Protein AF-A0A833D232-F1 (afdb_monomer_lite)

Radius of gyration: 21.78 Å; chains: 1; bounding box: 44×32×50 Å

Structure (mmCIF, N/CA/C/O backbone):
data_AF-A0A833D232-F1
#
_entry.id   AF-A0A833D232-F1
#
loop_
_atom_site.group_PDB
_atom_site.id
_atom_site.type_symbol
_atom_site.label_atom_id
_atom_site.label_alt_id
_atom_site.label_comp_id
_atom_site.label_asym_id
_atom_site.label_entity_id
_atom_site.label_seq_id
_atom_site.pdbx_PDB_ins_code
_atom_site.Cartn_x
_atom_site.Cartn_y
_atom_site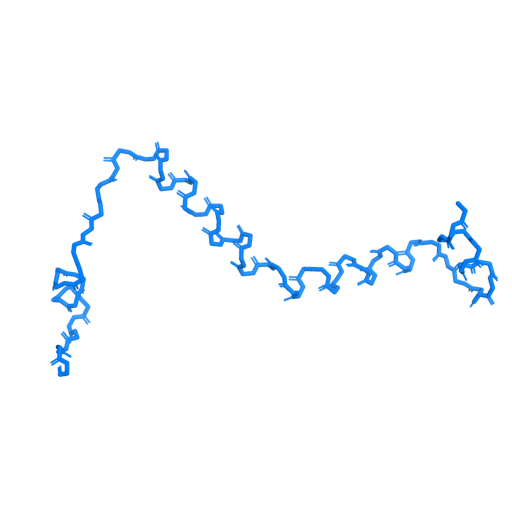.Cartn_z
_atom_site.occupancy
_atom_site.B_iso_or_equiv
_atom_site.auth_seq_id
_atom_site.auth_comp_id
_atom_site.auth_asym_id
_atom_site.auth_atom_id
_atom_site.pdbx_PDB_model_num
ATOM 1 N N . GLN A 1 1 ? -21.103 7.205 14.280 1.00 83.94 1 GLN A N 1
ATOM 2 C CA . GLN A 1 1 ? -22.046 6.184 14.793 1.00 83.94 1 GLN A CA 1
ATOM 3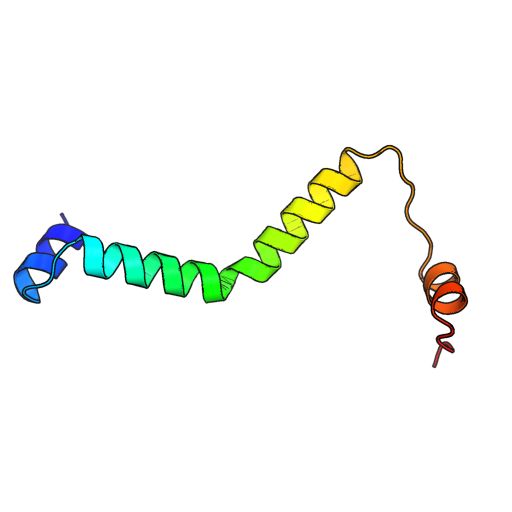 C C . GLN A 1 1 ? -21.525 4.742 14.797 1.00 83.94 1 GLN A C 1
ATOM 5 O O . GLN A 1 1 ? -21.398 4.198 15.878 1.00 83.94 1 GLN A O 1
ATOM 10 N N . ARG A 1 2 ? -21.208 4.081 13.666 1.00 95.38 2 ARG A N 1
ATOM 11 C CA . ARG A 1 2 ? -20.865 2.630 13.673 1.00 95.38 2 ARG A CA 1
ATOM 12 C C . ARG A 1 2 ? -19.630 2.270 14.511 1.00 95.38 2 ARG A C 1
ATOM 14 O O . ARG A 1 2 ? -19.717 1.392 15.361 1.00 95.38 2 ARG A O 1
ATOM 21 N N . LEU A 1 3 ? -18.516 2.971 14.290 1.00 95.69 3 LEU A N 1
ATOM 22 C CA . LEU A 1 3 ? -17.270 2.768 15.039 1.00 95.69 3 LEU A CA 1
ATOM 23 C C . LEU A 1 3 ? -17.433 3.101 16.531 1.00 95.69 3 LEU A C 1
ATOM 25 O O . LEU A 1 3 ? -16.937 2.375 17.382 1.00 95.69 3 LEU A O 1
ATOM 29 N N . GLU A 1 4 ? -18.176 4.169 16.832 1.00 96.75 4 GLU A N 1
ATOM 30 C CA . GLU A 1 4 ? -18.557 4.574 18.193 1.00 96.75 4 GLU A CA 1
ATOM 31 C C . GLU A 1 4 ? -19.313 3.453 18.918 1.00 96.75 4 GLU A C 1
ATOM 33 O O . GLU A 1 4 ? -18.930 3.036 20.006 1.00 96.75 4 GLU A O 1
ATOM 38 N N . ASN A 1 5 ? -20.354 2.921 18.272 1.00 97.56 5 ASN A N 1
ATOM 39 C CA . ASN A 1 5 ? -21.201 1.874 18.826 1.00 97.56 5 ASN A CA 1
ATOM 40 C C . ASN A 1 5 ? -20.421 0.569 19.014 1.00 97.56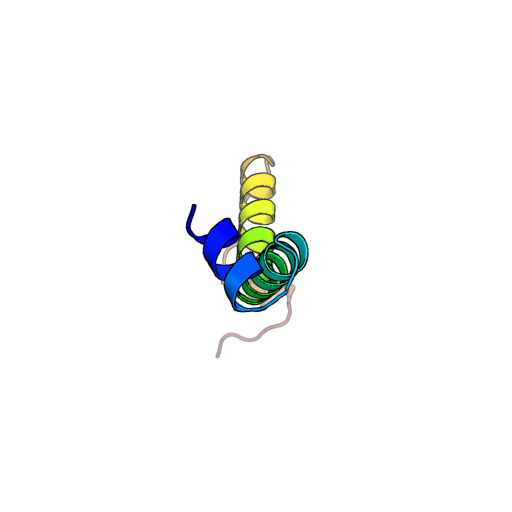 5 ASN A C 1
ATOM 42 O O . ASN A 1 5 ? -20.629 -0.126 20.003 1.00 97.56 5 ASN A O 1
ATOM 46 N N . LEU A 1 6 ? -19.532 0.228 18.073 1.00 96.69 6 LEU A N 1
ATOM 47 C CA . LEU A 1 6 ? -18.666 -0.943 18.187 1.00 96.69 6 LEU A CA 1
ATOM 48 C C . LEU A 1 6 ? -17.725 -0.801 19.386 1.00 96.69 6 LEU A C 1
ATOM 50 O O . LEU A 1 6 ? -17.701 -1.682 20.234 1.00 96.69 6 LEU A O 1
ATOM 54 N N . ALA A 1 7 ? -17.030 0.333 19.488 1.00 97.81 7 ALA A N 1
ATOM 55 C CA . ALA A 1 7 ? -16.151 0.666 20.605 1.00 97.81 7 ALA A CA 1
ATOM 56 C C . ALA A 1 7 ? -16.860 0.561 21.966 1.00 97.81 7 ALA A C 1
ATOM 58 O O . ALA A 1 7 ? -16.360 -0.097 22.878 1.00 97.81 7 ALA A O 1
ATOM 59 N N . GLN A 1 8 ? -18.060 1.136 22.084 1.00 97.56 8 GLN A N 1
ATOM 60 C CA . GLN A 1 8 ? -18.863 1.048 23.306 1.00 97.56 8 GLN A CA 1
ATOM 61 C C . GLN A 1 8 ? -19.261 -0.397 23.633 1.00 97.56 8 GLN A C 1
ATOM 63 O O . GLN A 1 8 ? -19.048 -0.847 24.758 1.00 97.56 8 GLN A O 1
ATOM 68 N N . LYS A 1 9 ? -19.783 -1.151 22.655 1.00 98.00 9 LYS A N 1
ATOM 69 C CA . LYS A 1 9 ? -20.242 -2.539 22.850 1.00 98.00 9 LYS A CA 1
ATOM 70 C C . LYS A 1 9 ? -19.125 -3.511 23.221 1.00 98.00 9 LYS A C 1
ATOM 72 O O . LYS A 1 9 ? -19.388 -4.483 23.916 1.00 98.00 9 LYS A O 1
ATOM 77 N N . THR A 1 10 ? -17.904 -3.276 22.753 1.00 97.38 10 THR A N 1
ATOM 78 C CA . THR A 1 10 ? -16.759 -4.168 22.993 1.00 97.38 10 THR A CA 1
ATOM 79 C C . THR A 1 10 ? -15.830 -3.673 24.097 1.00 97.38 10 THR A C 1
ATOM 81 O O . THR A 1 10 ? -14.833 -4.330 24.395 1.00 97.38 10 THR A O 1
ATOM 84 N N . HIS A 1 11 ? -16.138 -2.510 24.680 1.00 97.12 11 HIS A N 1
ATOM 85 C CA . HIS A 1 11 ? -15.331 -1.840 25.702 1.00 97.12 11 HIS A CA 1
ATOM 86 C C . HIS A 1 11 ? -13.887 -1.600 25.229 1.00 97.12 11 HIS A C 1
ATOM 88 O O . HIS A 1 11 ? -12.915 -1.774 25.965 1.00 97.12 11 HIS A O 1
ATOM 94 N N . ARG A 1 12 ? -13.740 -1.198 23.962 1.00 97.62 12 ARG A N 1
ATOM 95 C CA . ARG A 1 12 ? -12.461 -0.815 23.349 1.00 97.62 12 ARG A CA 1
ATOM 96 C C . ARG A 1 12 ? -12.511 0.632 22.886 1.00 97.62 12 ARG A C 1
ATOM 98 O O . ARG A 1 12 ? -13.574 1.175 22.611 1.00 97.62 12 ARG A O 1
ATOM 105 N N . SER A 1 13 ? -11.351 1.269 22.764 1.00 97.94 13 SER A N 1
ATOM 106 C CA . SER A 1 13 ? -11.276 2.611 22.189 1.00 97.94 13 SER A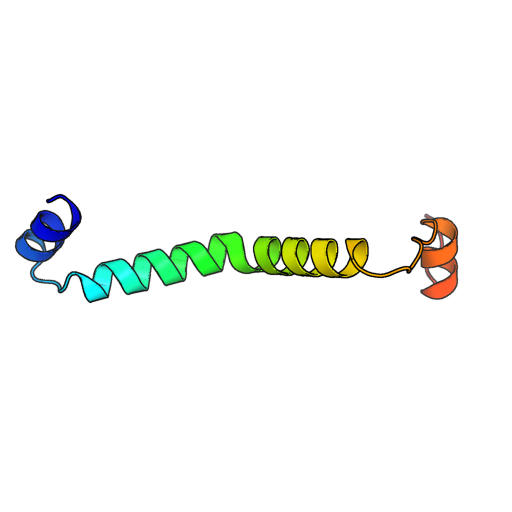 CA 1
ATOM 107 C C . SER A 1 13 ? -11.516 2.575 20.676 1.00 97.94 13 SER A C 1
ATOM 109 O O . SER A 1 13 ? -11.215 1.595 19.997 1.00 97.94 13 SER A O 1
ATOM 111 N N . LYS A 1 14 ? -11.981 3.687 20.100 1.00 97.38 14 LYS A N 1
ATOM 112 C CA . LYS A 1 14 ? -12.030 3.843 18.634 1.00 97.38 14 LYS A CA 1
ATOM 113 C C . LYS A 1 14 ? -10.637 3.704 18.009 1.00 97.38 14 LYS A C 1
ATOM 115 O O . LYS A 1 14 ? -10.504 3.129 16.936 1.00 97.38 14 LYS A O 1
ATOM 120 N N . SER A 1 15 ? -9.604 4.194 18.703 1.00 97.25 15 SER A N 1
ATOM 121 C CA . SER A 1 15 ? -8.211 4.115 18.254 1.00 97.25 15 SER A CA 1
ATOM 122 C C . SER A 1 15 ? -7.709 2.680 18.104 1.00 97.25 15 SER A C 1
ATOM 124 O O . SER A 1 15 ? -6.913 2.434 17.207 1.00 97.25 15 SER A O 1
ATOM 126 N N . TYR A 1 16 ? -8.200 1.733 18.913 1.00 97.25 16 TYR A N 1
ATOM 127 C CA . TYR A 1 16 ? -7.888 0.311 18.758 1.00 97.25 16 TYR A CA 1
ATOM 128 C C . TYR A 1 16 ? -8.330 -0.203 17.382 1.00 97.25 16 TYR A C 1
ATOM 130 O O . TYR A 1 16 ? -7.532 -0.767 16.642 1.00 97.25 16 TYR A O 1
ATOM 138 N N . TYR A 1 17 ? -9.582 0.055 17.009 1.00 97.12 17 TYR A N 1
ATOM 139 C CA . TYR A 1 17 ? -10.129 -0.373 15.721 1.00 97.12 17 TYR A CA 1
ATOM 140 C C . TYR A 1 17 ? -9.515 0.360 14.536 1.00 97.12 17 TYR A C 1
ATOM 142 O O . TYR A 1 17 ? -9.290 -0.256 13.503 1.00 97.12 17 TYR A O 1
ATOM 150 N N . LEU A 1 18 ? -9.226 1.656 14.682 1.00 97.19 18 LEU A N 1
ATOM 151 C CA . LEU A 1 18 ? -8.540 2.413 13.637 1.00 97.19 18 LEU A CA 1
ATOM 152 C C . LEU A 1 18 ? -7.135 1.867 13.385 1.00 97.19 18 LEU A C 1
ATOM 154 O O . LEU A 1 18 ? -6.770 1.705 12.229 1.00 97.19 18 LEU A O 1
ATOM 158 N N . ARG A 1 19 ? -6.373 1.541 14.440 1.00 97.69 19 ARG A N 1
ATOM 159 C CA . ARG A 1 19 ? -5.055 0.909 14.286 1.00 97.69 19 ARG A CA 1
ATOM 160 C C . ARG A 1 19 ? -5.157 -0.417 13.551 1.00 97.69 19 ARG A C 1
ATOM 162 O O . ARG A 1 19 ? -4.482 -0.576 12.548 1.00 97.69 19 ARG A O 1
ATOM 169 N N . ARG A 1 20 ? -6.051 -1.307 13.988 1.00 97.25 20 ARG A N 1
ATOM 170 C CA . ARG A 1 20 ? -6.206 -2.617 13.339 1.00 97.25 20 ARG A CA 1
ATOM 171 C C . ARG A 1 20 ? -6.650 -2.503 11.887 1.00 97.25 20 ARG A C 1
ATOM 173 O O . ARG A 1 20 ? -6.079 -3.162 11.037 1.00 97.25 20 ARG A O 1
ATOM 180 N N . ALA A 1 21 ? -7.607 -1.627 11.588 1.00 97.06 21 ALA A N 1
ATOM 181 C CA . ALA A 1 21 ? -8.046 -1.408 10.213 1.00 97.06 21 ALA A CA 1
ATOM 182 C C . ALA A 1 21 ? -6.931 -0.829 9.329 1.00 97.06 21 ALA A C 1
ATOM 184 O O . ALA A 1 21 ? -6.864 -1.152 8.150 1.00 97.06 21 ALA A O 1
ATOM 185 N N . LEU A 1 22 ? -6.066 0.031 9.882 1.00 97.38 22 LEU A N 1
ATOM 186 C CA . LEU A 1 22 ? -4.894 0.539 9.169 1.00 97.38 22 LEU A CA 1
ATOM 187 C C . LEU A 1 22 ? -3.841 -0.550 8.961 1.00 97.38 22 LEU A C 1
ATOM 189 O O . LEU A 1 22 ? -3.295 -0.633 7.871 1.00 97.38 22 LEU A O 1
ATOM 193 N N . GLU A 1 23 ? -3.571 -1.374 9.972 1.00 97.75 23 GLU A N 1
ATOM 194 C CA . GLU A 1 23 ? -2.645 -2.509 9.880 1.00 97.75 23 GLU A CA 1
ATOM 195 C C . GLU A 1 23 ? -3.108 -3.504 8.808 1.00 97.75 23 GLU A C 1
ATOM 197 O O . GLU A 1 23 ? -2.349 -3.782 7.887 1.00 97.75 23 GLU A O 1
ATOM 202 N N . GLU A 1 24 ? -4.371 -3.938 8.858 1.00 97.31 24 GLU A N 1
ATOM 203 C CA . GLU A 1 24 ? -4.974 -4.831 7.856 1.00 97.31 24 GLU A CA 1
ATOM 204 C C . GLU A 1 24 ? -4.959 -4.199 6.455 1.00 97.31 24 GLU A C 1
ATOM 206 O O . GLU A 1 24 ? -4.609 -4.846 5.472 1.00 97.31 24 GLU A O 1
ATOM 211 N N . PHE A 1 25 ? -5.284 -2.906 6.346 1.00 97.25 25 PHE A N 1
ATOM 212 C CA . PHE A 1 25 ? -5.223 -2.201 5.067 1.00 97.25 25 PHE A CA 1
ATOM 213 C C . PHE A 1 25 ? -3.804 -2.158 4.495 1.00 97.25 25 PHE A C 1
ATOM 215 O O . PHE A 1 25 ? -3.637 -2.331 3.289 1.00 97.25 25 PHE A O 1
ATOM 222 N N . LEU A 1 26 ? -2.798 -1.886 5.330 1.00 97.00 26 LEU A N 1
ATOM 223 C CA . LEU A 1 26 ? -1.407 -1.826 4.894 1.00 97.00 26 LEU A CA 1
ATOM 224 C C . LEU A 1 26 ? -0.904 -3.212 4.494 1.00 97.00 26 LEU A C 1
ATOM 226 O O . LEU A 1 26 ? -0.349 -3.334 3.410 1.00 97.00 26 LEU A O 1
ATOM 230 N N . GLU A 1 27 ? -1.174 -4.250 5.283 1.00 96.25 27 GLU A N 1
ATOM 231 C CA . GLU A 1 27 ? -0.827 -5.635 4.933 1.00 96.25 27 GLU A CA 1
ATOM 232 C C . GLU A 1 27 ? -1.385 -6.028 3.552 1.00 96.25 27 GLU A C 1
ATOM 234 O O . GLU A 1 27 ? -0.675 -6.586 2.718 1.00 96.25 27 GLU A O 1
ATOM 239 N N . ASP A 1 28 ? -2.624 -5.628 3.256 1.00 96.69 28 ASP A N 1
ATOM 240 C CA . ASP A 1 28 ? -3.301 -5.931 1.993 1.00 96.69 28 ASP A CA 1
ATOM 241 C C . ASP A 1 28 ? -2.894 -5.042 0.800 1.00 96.69 28 ASP A C 1
ATOM 243 O O . ASP A 1 28 ? -3.264 -5.338 -0.348 1.00 96.69 28 ASP A O 1
ATOM 247 N N . ARG A 1 29 ? -2.272 -3.877 1.033 1.00 97.19 29 ARG A N 1
ATOM 248 C CA . ARG A 1 29 ? -2.123 -2.825 0.000 1.00 97.19 29 ARG A CA 1
ATOM 249 C C . ARG A 1 29 ? -0.739 -2.210 -0.112 1.00 97.19 29 ARG A C 1
ATOM 251 O O . ARG A 1 29 ? -0.506 -1.512 -1.099 1.00 97.19 29 ARG A O 1
ATOM 258 N N . GLU A 1 30 ? 0.161 -2.431 0.836 1.00 96.88 30 GLU A N 1
ATOM 259 C CA . GLU A 1 30 ? 1.459 -1.754 0.887 1.00 96.88 30 GLU A CA 1
ATOM 260 C C . GLU A 1 30 ? 2.266 -1.982 -0.396 1.00 96.88 30 GLU A C 1
ATOM 262 O O . GLU A 1 30 ? 2.667 -1.010 -1.039 1.00 96.88 30 GLU A O 1
ATOM 267 N N . ASP A 1 31 ? 2.393 -3.230 -0.853 1.00 97.00 31 ASP A N 1
ATOM 268 C CA . ASP A 1 31 ? 3.115 -3.563 -2.088 1.00 97.00 31 ASP A CA 1
ATOM 269 C C . ASP A 1 31 ? 2.536 -2.859 -3.321 1.00 97.00 31 ASP A C 1
ATOM 271 O O . ASP A 1 31 ? 3.271 -2.310 -4.148 1.00 97.00 31 ASP A O 1
ATOM 275 N N . TYR A 1 32 ? 1.205 -2.826 -3.434 1.00 96.88 32 TYR A N 1
ATOM 276 C CA . TYR A 1 32 ? 0.524 -2.134 -4.524 1.00 96.88 32 TYR A CA 1
ATOM 277 C C . TYR A 1 32 ? 0.786 -0.626 -4.478 1.00 96.88 32 TYR A C 1
ATOM 279 O O . TYR A 1 32 ? 1.118 -0.030 -5.502 1.00 96.88 32 TYR A O 1
ATOM 287 N N . LEU A 1 33 ? 0.662 -0.003 -3.304 1.00 97.25 33 LEU A N 1
ATOM 288 C CA . LEU A 1 33 ? 0.886 1.434 -3.132 1.00 97.25 33 LEU A CA 1
ATOM 289 C C . LEU A 1 33 ? 2.337 1.807 -3.446 1.00 97.25 33 LEU A C 1
ATOM 291 O O . LEU A 1 33 ? 2.596 2.789 -4.144 1.00 97.25 33 LEU A O 1
ATOM 295 N N . LEU A 1 34 ? 3.281 0.983 -2.997 1.00 97.94 34 LEU A N 1
ATOM 296 C CA . LEU A 1 34 ? 4.697 1.121 -3.300 1.00 97.94 34 LEU A CA 1
ATOM 297 C C . LEU A 1 34 ? 4.980 0.985 -4.804 1.00 97.94 34 LEU A C 1
ATOM 299 O O . LEU A 1 34 ? 5.775 1.752 -5.352 1.00 97.94 34 LEU A O 1
ATOM 303 N N . ALA A 1 35 ? 4.348 0.032 -5.490 1.00 97.56 35 ALA A N 1
ATOM 304 C CA . ALA A 1 35 ? 4.480 -0.132 -6.937 1.00 97.56 35 ALA A CA 1
ATOM 305 C C . ALA A 1 35 ? 3.855 1.042 -7.710 1.00 97.56 35 ALA A C 1
ATOM 307 O O . ALA A 1 35 ? 4.474 1.568 -8.638 1.00 97.56 35 ALA A O 1
ATOM 308 N N . ALA A 1 36 ? 2.663 1.486 -7.306 1.00 97.56 36 ALA A N 1
ATOM 309 C CA . ALA A 1 36 ? 1.965 2.618 -7.905 1.00 97.56 36 ALA A CA 1
ATOM 310 C C . ALA A 1 36 ? 2.781 3.912 -7.772 1.00 97.56 36 ALA A C 1
ATOM 312 O O . ALA A 1 36 ? 2.994 4.598 -8.770 1.00 97.56 36 ALA A O 1
ATOM 313 N N . SER A 1 37 ? 3.320 4.186 -6.580 1.00 97.75 37 SER A N 1
ATOM 314 C CA . SER A 1 37 ? 4.194 5.338 -6.335 1.00 97.75 37 SER A CA 1
ATOM 315 C C . SER A 1 37 ? 5.425 5.321 -7.248 1.00 97.75 37 SER A C 1
ATOM 317 O O . SER A 1 37 ? 5.694 6.287 -7.963 1.00 97.75 37 SER A O 1
ATOM 319 N N . ARG A 1 38 ? 6.123 4.178 -7.338 1.00 97.25 38 ARG A N 1
ATOM 320 C CA . ARG A 1 38 ? 7.283 4.024 -8.235 1.00 97.25 38 ARG A CA 1
ATOM 321 C C . ARG A 1 38 ? 6.920 4.221 -9.706 1.00 97.25 38 ARG A C 1
ATOM 323 O O . ARG A 1 38 ? 7.706 4.794 -10.457 1.00 97.25 38 ARG A O 1
ATOM 330 N N . LEU A 1 39 ? 5.747 3.753 -10.135 1.00 96.25 39 LEU A N 1
ATOM 331 C CA . LEU A 1 39 ? 5.271 3.962 -11.501 1.00 96.25 39 LEU A CA 1
ATOM 332 C C . LEU A 1 39 ? 4.985 5.443 -11.776 1.00 96.25 39 LEU A C 1
ATOM 334 O O . LEU A 1 39 ? 5.302 5.930 -12.860 1.00 96.25 39 LEU A O 1
ATOM 338 N N . GLU A 1 40 ? 4.395 6.164 -10.824 1.00 97.31 40 GLU A N 1
ATOM 339 C CA . GLU A 1 40 ? 4.181 7.607 -10.949 1.00 97.31 40 GLU A CA 1
ATOM 340 C C . GLU A 1 40 ? 5.499 8.377 -11.037 1.00 97.31 40 GLU A C 1
ATOM 342 O O . GLU A 1 40 ? 5.650 9.226 -11.916 1.00 97.31 40 GLU A O 1
ATOM 347 N N . GLU A 1 41 ? 6.464 8.068 -10.171 1.00 97.31 41 GLU A N 1
ATOM 348 C CA . GLU A 1 41 ? 7.812 8.644 -10.224 1.00 97.31 41 GLU A CA 1
ATOM 349 C C . GLU A 1 41 ? 8.489 8.360 -11.566 1.00 97.31 41 GLU A C 1
ATOM 351 O O . GLU A 1 41 ? 9.060 9.257 -12.186 1.00 97.31 41 GLU A O 1
ATOM 356 N N . TYR A 1 42 ? 8.378 7.125 -12.056 1.00 96.44 42 TYR A N 1
ATOM 357 C CA . TYR A 1 42 ? 8.915 6.736 -13.350 1.00 96.44 42 TYR A CA 1
ATOM 358 C C . TYR A 1 42 ? 8.269 7.515 -14.502 1.00 96.44 42 TYR A C 1
ATOM 360 O O . TYR A 1 42 ? 8.987 8.029 -15.355 1.00 96.44 42 TYR A O 1
ATOM 368 N N . LYS A 1 43 ? 6.940 7.673 -14.501 1.00 94.75 43 LYS A N 1
ATOM 369 C CA . LYS A 1 43 ? 6.213 8.468 -15.507 1.00 94.75 43 LYS A CA 1
ATOM 370 C C . LYS A 1 43 ? 6.584 9.950 -15.484 1.00 94.75 43 LYS A C 1
ATOM 372 O O . LYS A 1 43 ? 6.513 10.601 -16.520 1.00 94.75 43 LYS A O 1
ATOM 377 N N . LYS A 1 44 ? 6.941 10.482 -14.312 1.00 96.75 44 LYS A N 1
ATOM 378 C CA . LYS A 1 44 ? 7.445 11.856 -14.147 1.00 96.75 44 LYS A CA 1
ATOM 379 C C . LYS A 1 44 ? 8.914 11.994 -14.548 1.00 96.75 44 LYS A C 1
ATOM 381 O O . LYS A 1 44 ? 9.389 13.111 -14.710 1.00 96.75 44 LYS A O 1
ATOM 386 N N . SER A 1 45 ? 9.639 10.886 -14.675 1.00 94.44 45 SER A N 1
ATOM 387 C CA . SER A 1 45 ? 11.020 10.891 -15.141 1.00 94.44 45 SER A CA 1
ATOM 388 C C . SER A 1 45 ? 11.077 10.885 -16.670 1.00 94.44 45 SER A C 1
ATOM 390 O O . SER A 1 45 ? 10.285 10.210 -17.317 1.00 94.44 45 SER A O 1
ATOM 392 N N . ASP A 1 46 ? 12.083 11.530 -17.261 1.00 94.00 46 ASP A N 1
ATOM 393 C CA . ASP A 1 46 ? 12.336 11.474 -18.714 1.00 94.00 46 ASP A CA 1
ATOM 394 C C . ASP A 1 46 ? 12.947 10.131 -19.179 1.00 94.00 46 ASP A C 1
ATOM 396 O O . ASP A 1 46 ? 13.509 10.011 -20.272 1.00 94.00 46 ASP A O 1
ATOM 400 N N . LYS A 1 47 ? 12.897 9.092 -18.335 1.00 93.06 47 LYS A N 1
ATOM 401 C CA . LYS A 1 47 ? 13.489 7.784 -18.625 1.00 93.06 47 LYS A CA 1
ATOM 402 C C . LYS A 1 47 ? 12.566 6.977 -19.532 1.00 93.06 47 LYS A C 1
ATOM 404 O O . LYS A 1 47 ? 11.359 6.913 -19.330 1.00 93.06 47 LYS A O 1
ATOM 409 N N . LYS A 1 48 ? 13.157 6.276 -20.500 1.00 92.62 48 LYS A N 1
ATOM 410 C CA . LYS A 1 48 ? 12.441 5.335 -21.371 1.00 92.62 48 LYS A CA 1
ATOM 411 C C . LYS A 1 48 ? 12.497 3.916 -20.826 1.00 92.62 48 LYS A C 1
ATOM 413 O O . LYS A 1 48 ? 13.427 3.546 -20.107 1.00 92.62 48 LYS A O 1
ATOM 418 N N . GLY A 1 49 ? 11.467 3.139 -21.142 1.00 92.62 49 GLY A N 1
ATOM 419 C CA . GLY A 1 49 ? 11.407 1.723 -20.796 1.00 92.62 49 GLY A CA 1
ATOM 420 C C . GLY A 1 49 ? 12.383 0.954 -21.669 1.00 92.62 49 GLY A C 1
ATOM 421 O O . GLY A 1 49 ? 12.708 1.401 -22.768 1.00 92.62 49 GLY A O 1
ATOM 422 N N . ILE A 1 50 ? 12.842 -0.192 -21.181 1.00 94.25 50 ILE A N 1
ATOM 423 C CA . ILE A 1 50 ? 13.572 -1.155 -22.005 1.00 94.25 50 ILE A CA 1
ATOM 424 C C . ILE A 1 50 ? 12.642 -2.312 -22.350 1.00 94.25 50 ILE A C 1
ATOM 426 O O . ILE A 1 50 ? 11.706 -2.617 -21.608 1.00 94.25 50 ILE A O 1
ATOM 430 N N . SER A 1 51 ? 12.891 -2.952 -23.483 1.00 95.19 51 SER A N 1
ATOM 431 C CA . SER A 1 51 ? 12.172 -4.162 -23.871 1.00 95.19 51 SER A CA 1
ATOM 432 C C . SER A 1 51 ? 12.487 -5.327 -22.926 1.00 95.19 51 SER A C 1
ATOM 434 O O . SER A 1 51 ? 13.538 -5.361 -22.281 1.00 95.19 51 SER A O 1
ATOM 436 N N . LEU A 1 52 ? 11.608 -6.334 -22.897 1.00 94.25 52 LEU A N 1
ATOM 437 C CA . LEU A 1 52 ? 11.848 -7.565 -22.136 1.00 94.25 52 LEU A CA 1
ATOM 438 C C . LEU A 1 52 ? 13.180 -8.224 -22.536 1.00 94.25 52 LEU A C 1
ATOM 440 O O . LEU A 1 52 ? 13.971 -8.581 -21.672 1.00 94.25 52 LEU A O 1
ATOM 444 N N . LYS A 1 53 ? 13.484 -8.279 -23.838 1.00 94.38 53 LYS A N 1
ATOM 445 C CA . LYS A 1 53 ? 14.737 -8.847 -24.361 1.00 94.38 53 LYS A CA 1
ATOM 446 C C . LYS A 1 53 ? 15.983 -8.100 -23.865 1.00 94.38 53 LYS A C 1
ATOM 448 O O . LYS A 1 53 ? 17.002 -8.717 -23.560 1.00 94.38 53 LYS A O 1
ATOM 453 N N . GLU A 1 54 ? 15.926 -6.770 -23.798 1.00 94.75 54 GLU A N 1
ATOM 454 C CA . GLU A 1 54 ? 17.022 -5.960 -23.251 1.00 94.75 54 GLU A CA 1
ATOM 455 C C . GLU A 1 54 ? 17.183 -6.170 -21.743 1.00 94.75 54 GLU A C 1
ATOM 457 O O . GLU A 1 54 ? 18.314 -6.259 -21.260 1.00 94.75 54 GLU A O 1
ATOM 462 N N . LEU A 1 55 ? 16.070 -6.288 -21.011 1.00 94.56 55 LEU A N 1
ATOM 463 C CA . LEU A 1 55 ? 16.071 -6.596 -19.582 1.00 94.56 55 LEU A CA 1
ATOM 464 C C . LEU A 1 55 ? 16.699 -7.969 -19.311 1.00 94.56 55 LEU A C 1
ATOM 466 O O . LEU A 1 55 ? 17.602 -8.062 -18.483 1.00 94.56 55 LEU A O 1
ATOM 470 N N . GLU A 1 56 ? 16.274 -9.008 -20.033 1.00 94.44 56 GLU A N 1
ATOM 471 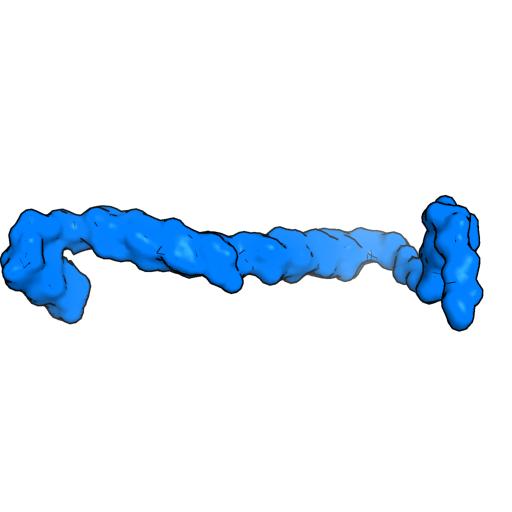C CA . GLU A 1 56 ? 16.810 -10.371 -19.924 1.00 94.44 56 GLU A CA 1
ATOM 472 C C . GLU A 1 56 ? 18.320 -10.397 -20.171 1.00 94.44 56 GLU A C 1
ATOM 474 O O . GLU A 1 56 ? 19.079 -10.897 -19.339 1.00 94.44 56 GLU A O 1
ATOM 479 N N . LYS A 1 57 ? 18.776 -9.756 -21.259 1.00 93.94 57 LYS A N 1
ATOM 480 C CA . LYS A 1 57 ? 20.204 -9.628 -21.575 1.00 93.94 57 LYS A CA 1
ATOM 481 C C . LYS A 1 57 ? 20.975 -8.919 -20.458 1.00 93.94 57 LYS A C 1
ATOM 483 O O . LYS A 1 57 ? 22.076 -9.345 -20.120 1.00 93.94 57 LYS A O 1
ATOM 488 N N . LYS A 1 58 ? 20.416 -7.844 -19.888 1.00 93.94 58 LYS A N 1
ATOM 489 C CA . LYS A 1 58 ? 21.044 -7.076 -18.800 1.00 93.94 58 LYS A CA 1
ATOM 490 C C . LYS A 1 58 ? 21.134 -7.876 -17.498 1.00 93.94 58 LYS A C 1
ATOM 492 O O . LYS A 1 58 ? 22.102 -7.708 -16.764 1.00 93.94 58 LYS A O 1
ATOM 497 N N . MET A 1 59 ? 20.147 -8.727 -17.225 1.00 94.75 59 MET A N 1
ATOM 498 C CA . MET A 1 59 ? 20.076 -9.559 -16.018 1.00 94.75 59 MET A CA 1
ATOM 499 C C . MET A 1 59 ? 20.753 -10.931 -16.179 1.00 94.75 59 MET A C 1
ATOM 501 O O . MET A 1 59 ? 20.771 -11.712 -15.233 1.00 94.75 59 MET A O 1
ATOM 505 N N . GLY A 1 60 ? 21.303 -11.246 -17.357 1.00 93.44 60 GLY A N 1
ATOM 506 C CA . GLY A 1 60 ? 21.908 -12.552 -17.635 1.00 93.44 60 GLY A CA 1
ATOM 507 C C . GLY A 1 60 ? 20.899 -13.706 -17.666 1.00 93.44 60 GLY A C 1
ATOM 508 O O . GLY A 1 60 ? 21.285 -14.862 -17.505 1.00 93.44 60 GLY A O 1
ATOM 509 N N . LEU A 1 61 ? 19.613 -13.402 -17.865 1.00 92.88 61 LEU A N 1
ATOM 510 C CA . LEU A 1 61 ? 18.549 -14.396 -17.960 1.00 92.88 61 LEU A CA 1
ATOM 511 C C . LEU A 1 61 ? 18.508 -14.947 -19.390 1.00 92.88 61 LEU A C 1
ATOM 513 O O . LEU A 1 61 ? 18.557 -14.188 -20.359 1.00 92.88 61 LEU A O 1
ATOM 517 N N . LYS A 1 62 ? 18.435 -16.273 -19.530 1.00 79.25 62 LYS A N 1
ATOM 518 C CA . LYS A 1 62 ? 18.161 -16.913 -20.821 1.00 79.25 62 LYS A CA 1
ATOM 519 C C . LYS A 1 62 ? 16.648 -17.023 -20.979 1.00 79.25 62 LYS A C 1
ATOM 521 O O . LYS A 1 62 ? 15.993 -17.531 -20.073 1.00 79.25 62 LYS A O 1
ATOM 526 N N . SER A 1 63 ? 16.120 -16.557 -22.106 1.00 64.12 63 SER A N 1
ATOM 527 C CA . SER A 1 63 ? 14.736 -16.812 -22.508 1.00 64.12 63 SER A CA 1
ATOM 528 C C . SER A 1 63 ? 14.528 -18.333 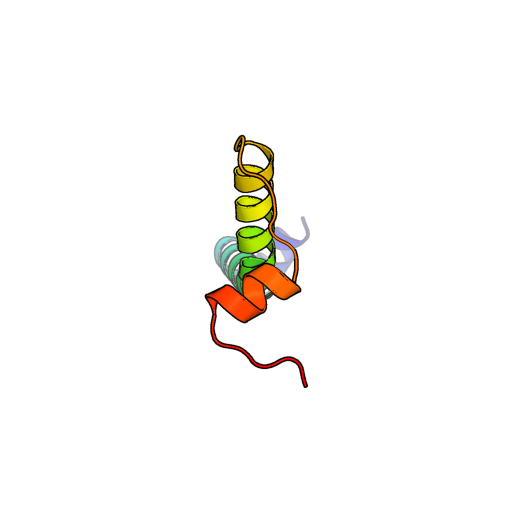-22.547 1.00 64.12 63 SER A C 1
ATOM 530 O O . SER A 1 63 ? 15.350 -19.035 -23.144 1.00 64.12 63 SER A O 1
ATOM 532 N N . ALA A 1 64 ? 13.511 -18.829 -21.839 1.00 63.44 64 ALA A N 1
ATOM 533 C CA . ALA A 1 64 ? 13.124 -20.240 -21.866 1.00 63.44 64 ALA A CA 1
ATOM 534 C C . ALA A 1 64 ? 12.511 -20.620 -23.220 1.00 63.44 64 ALA A C 1
ATOM 536 O O . ALA A 1 64 ? 11.856 -19.743 -23.831 1.00 63.44 64 ALA A O 1
#

Secondary structure (DSSP, 8-state):
-HHHHHHHHHT--HHHHHHHHHHHHHHHHHHHHHHHHHHHHHHHSSPPPPPHHHHHHHHTPPP-

Sequence (64 aa):
QRLENLAQKTHRSKSYYLRRALEEFLEDREDYLLAASRLEEYKKSDKKGISLKELEKKMGLKSA

Foldseek 3Di:
DVLVVVCVVVVHDSVVVVVVVVVVCCVVPVVVVVVVVVVVVVVVDPDDDDDPVVVCVVVVHDDD

pLDDT: mean 94.74, std 6.31, range [63.44, 98.0]